Protein AF-A0A2M8QPT9-F1 (afdb_monomer)

Mean predicted aligned error: 9.59 Å

Sequence (81 aa):
MATMQPFSAKLFHSLLIQCIAEERSPTDAEIDSVASKIWQDSHGATTGQDWLDVARGSDAHVQMINAARMAFGCHQGAVAA

Solvent-accessible surface area (backbone atoms only — not comparable to full-atom values): 4991 Å² total; per-residue (Å²): 134,86,83,81,71,83,81,52,79,60,58,61,54,52,54,47,52,47,30,62,75,65,78,45,81,79,50,73,70,54,34,50,55,41,14,39,48,54,42,43,76,72,36,37,88,77,71,64,63,55,61,88,73,48,55,84,83,35,71,70,42,51,50,32,45,50,51,25,28,51,72,68,65,48,66,86,67,74,93,69,136

pLDDT: mean 74.49, std 16.87, range [32.44, 91.38]

Secondary structure (DSSP, 8-state):
--------THHHHHHHHHHHHTT-PPPHHHHHHHHHHHHHHHHTTTT---GGGSPTTSHHHHHHHHHHHHHTT--------

Structure (mmCIF, N/CA/C/O backbone):
data_AF-A0A2M8QPT9-F1
#
_entry.id   AF-A0A2M8QPT9-F1
#
loop_
_atom_site.group_PDB
_atom_site.id
_atom_site.type_symbol
_atom_site.label_atom_id
_atom_site.label_alt_id
_atom_site.label_comp_id
_atom_site.label_asym_id
_atom_site.label_entity_id
_atom_site.label_seq_id
_atom_site.pdbx_PDB_ins_code
_atom_site.Cartn_x
_atom_site.Cartn_y
_atom_site.Cartn_z
_atom_site.occupancy
_atom_site.B_iso_or_equiv
_atom_site.auth_seq_id
_atom_site.auth_comp_id
_atom_site.auth_asym_id
_atom_site.auth_atom_id
_atom_site.pdbx_PDB_model_num
ATOM 1 N N . MET A 1 1 ? 1.084 -25.802 3.977 1.00 32.44 1 MET A N 1
ATOM 2 C CA . MET A 1 1 ? 0.025 -25.055 3.266 1.00 32.44 1 MET A CA 1
ATOM 3 C C . MET A 1 1 ? -0.326 -23.850 4.121 1.00 32.44 1 MET A C 1
ATOM 5 O O . MET A 1 1 ? -0.957 -24.028 5.153 1.00 32.44 1 MET A O 1
ATOM 9 N N . ALA A 1 2 ? 0.198 -22.669 3.785 1.00 39.25 2 ALA A N 1
ATOM 10 C CA . ALA A 1 2 ? -0.092 -21.447 4.531 1.00 39.25 2 ALA A CA 1
ATOM 11 C C . ALA A 1 2 ? -1.496 -20.966 4.150 1.00 39.25 2 ALA A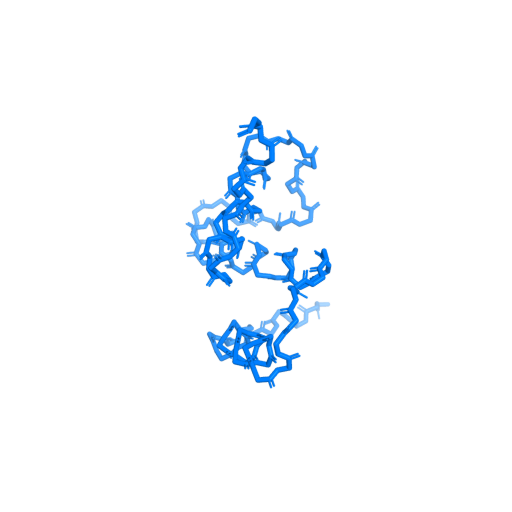 C 1
ATOM 13 O O . ALA A 1 2 ? -1.800 -20.787 2.973 1.00 39.25 2 ALA A O 1
ATOM 14 N N . THR A 1 3 ? -2.372 -20.834 5.141 1.00 39.47 3 THR A N 1
ATOM 15 C CA . THR A 1 3 ? -3.727 -20.313 4.971 1.00 39.47 3 THR A CA 1
ATOM 16 C C . THR A 1 3 ? -3.644 -18.840 4.594 1.00 39.47 3 THR A C 1
ATOM 18 O O . THR A 1 3 ? -3.410 -17.987 5.447 1.00 39.47 3 THR A O 1
ATOM 21 N N . MET A 1 4 ? -3.820 -18.554 3.308 1.00 46.66 4 MET A N 1
ATOM 22 C CA . MET A 1 4 ? -3.975 -17.210 2.768 1.00 46.66 4 MET A CA 1
ATOM 23 C C . MET A 1 4 ? -5.313 -16.667 3.283 1.00 46.66 4 MET A C 1
ATOM 25 O O . MET A 1 4 ? -6.376 -16.977 2.746 1.00 46.66 4 MET A O 1
ATOM 29 N N . GLN A 1 5 ? -5.286 -15.968 4.421 1.00 46.69 5 GLN A N 1
ATOM 30 C CA . GLN A 1 5 ? -6.494 -15.345 4.945 1.00 46.69 5 GLN A CA 1
ATOM 31 C C . GLN A 1 5 ? -6.927 -14.232 3.984 1.00 46.69 5 GLN A C 1
ATOM 33 O O . GLN A 1 5 ? -6.088 -13.427 3.579 1.00 46.69 5 GLN A O 1
ATOM 38 N N . PRO A 1 6 ? -8.219 -14.143 3.625 1.00 42.91 6 PRO A N 1
ATOM 39 C CA . PRO A 1 6 ? -8.721 -13.001 2.883 1.00 42.91 6 PRO A CA 1
ATOM 40 C C . PRO A 1 6 ? -8.644 -11.774 3.798 1.00 42.91 6 PRO A C 1
ATOM 42 O O . PRO A 1 6 ? -9.489 -11.577 4.676 1.00 42.91 6 PRO A O 1
ATOM 45 N N . PHE A 1 7 ? -7.602 -10.960 3.625 1.00 51.53 7 PHE A N 1
ATOM 46 C CA . PHE A 1 7 ? -7.437 -9.705 4.349 1.00 51.53 7 PHE A CA 1
ATOM 47 C C . PHE A 1 7 ? -8.502 -8.712 3.871 1.00 51.53 7 PHE A C 1
ATOM 49 O O . PHE A 1 7 ? -8.413 -8.058 2.830 1.00 51.53 7 PHE A O 1
ATOM 56 N N . SER A 1 8 ? -9.583 -8.692 4.649 1.00 48.91 8 SER A N 1
ATOM 57 C CA . SER A 1 8 ? -10.821 -7.971 4.392 1.00 48.91 8 SER A CA 1
ATOM 58 C C . SER A 1 8 ? -10.562 -6.480 4.153 1.00 48.91 8 SER A C 1
ATOM 60 O O . SER A 1 8 ? -9.772 -5.861 4.865 1.00 48.91 8 SER A O 1
ATOM 62 N N . ALA A 1 9 ? -11.296 -5.874 3.210 1.00 51.91 9 ALA A N 1
ATOM 63 C CA . ALA A 1 9 ? -11.341 -4.425 2.951 1.00 51.91 9 ALA A CA 1
ATOM 64 C C . ALA A 1 9 ? -11.447 -3.555 4.224 1.00 51.91 9 ALA A C 1
ATOM 66 O O . ALA A 1 9 ? -11.038 -2.395 4.232 1.00 51.91 9 ALA A O 1
ATOM 67 N N . LYS A 1 10 ? -11.942 -4.138 5.319 1.00 55.31 10 LYS A N 1
ATOM 68 C CA . LYS A 1 10 ? -12.022 -3.542 6.654 1.00 55.31 10 LYS A CA 1
ATOM 69 C C . LYS A 1 10 ? -10.676 -3.062 7.209 1.00 55.31 10 LYS A C 1
ATOM 71 O O . LYS A 1 10 ? -10.663 -2.039 7.873 1.00 55.31 10 LYS A O 1
ATOM 76 N N . LEU A 1 11 ? -9.559 -3.736 6.919 1.00 62.75 11 LEU A N 1
ATOM 77 C CA . LEU A 1 11 ? -8.255 -3.415 7.524 1.00 62.75 11 LEU A CA 1
ATOM 78 C C . LEU A 1 11 ? -7.725 -2.043 7.076 1.00 62.75 11 LEU A C 1
ATOM 80 O O . LEU A 1 11 ? -7.258 -1.258 7.895 1.00 62.75 11 LEU A O 1
ATOM 84 N N . PHE A 1 12 ? -7.907 -1.724 5.791 1.00 67.25 12 PHE A N 1
ATOM 85 C CA . PHE A 1 12 ? -7.614 -0.402 5.231 1.00 67.25 12 PHE A CA 1
ATOM 86 C C . PHE A 1 12 ? -8.416 0.697 5.938 1.00 67.25 12 PHE A C 1
ATOM 88 O O . PHE A 1 12 ? -7.866 1.714 6.349 1.00 67.25 12 PHE A O 1
ATOM 95 N N . HIS A 1 13 ? -9.714 0.456 6.138 1.00 67.62 13 HIS A N 1
ATOM 96 C CA . HIS A 1 13 ? -10.600 1.416 6.788 1.00 67.62 13 HIS A CA 1
ATOM 97 C C . HIS A 1 13 ? -10.234 1.597 8.266 1.00 67.62 13 HIS A C 1
ATOM 99 O O . HIS A 1 13 ? -10.218 2.721 8.747 1.00 67.62 13 HIS A O 1
ATOM 105 N N . SER A 1 14 ? -9.893 0.522 8.981 1.00 74.56 14 SER A N 1
ATOM 106 C CA . SER A 1 14 ? -9.515 0.591 10.396 1.00 74.56 14 SER A CA 1
ATOM 107 C C . SER A 1 14 ? -8.230 1.384 10.632 1.00 74.56 14 SER A C 1
ATOM 109 O O . SER A 1 14 ? -8.223 2.243 11.508 1.00 74.56 14 SER A O 1
ATOM 111 N N . LEU A 1 15 ? -7.175 1.150 9.841 1.00 75.38 15 LEU A N 1
ATOM 112 C CA . LEU A 1 15 ? -5.911 1.889 9.971 1.00 75.38 15 LEU A CA 1
ATOM 113 C C . LEU A 1 15 ? -6.088 3.376 9.657 1.00 75.38 15 LEU A C 1
ATOM 115 O O . LEU A 1 15 ? -5.564 4.234 10.362 1.00 75.38 15 LEU A O 1
ATOM 119 N N . LEU A 1 16 ? -6.865 3.681 8.621 1.00 72.56 16 LEU A N 1
ATOM 120 C CA . LEU A 1 16 ? -7.132 5.049 8.198 1.00 72.56 16 LEU A CA 1
ATOM 121 C C . LEU A 1 16 ? -7.982 5.800 9.236 1.00 72.56 16 LEU A C 1
ATOM 123 O O . LEU A 1 16 ? -7.640 6.918 9.611 1.00 72.56 16 LEU A O 1
ATOM 127 N N . ILE A 1 17 ? -9.024 5.159 9.780 1.00 76.50 17 ILE A N 1
ATOM 128 C CA . ILE A 1 17 ? -9.827 5.706 10.886 1.00 76.50 17 ILE A CA 1
ATOM 129 C C . ILE A 1 17 ? -8.959 5.935 12.127 1.00 76.50 17 ILE A C 1
ATOM 131 O O . ILE A 1 17 ? -9.104 6.965 12.779 1.00 76.50 17 ILE A O 1
ATOM 135 N N . GLN A 1 18 ? -8.049 5.012 12.446 1.00 78.12 18 GLN A N 1
ATOM 136 C CA . GLN A 1 18 ? -7.182 5.135 13.615 1.00 78.12 18 GLN A CA 1
ATOM 137 C C . GLN A 1 18 ? -6.172 6.279 13.471 1.00 78.12 18 GLN A C 1
ATOM 139 O O . GLN A 1 18 ? -6.017 7.059 14.404 1.00 78.12 18 GLN A O 1
ATOM 144 N N . CYS A 1 19 ? -5.544 6.437 12.300 1.00 77.12 19 CYS A N 1
ATOM 145 C CA . CYS A 1 19 ? -4.630 7.556 12.049 1.00 77.12 19 CYS A CA 1
ATOM 146 C C . CYS A 1 19 ? -5.341 8.910 12.184 1.00 77.12 19 CYS A C 1
ATOM 148 O O . CYS A 1 19 ? -4.789 9.83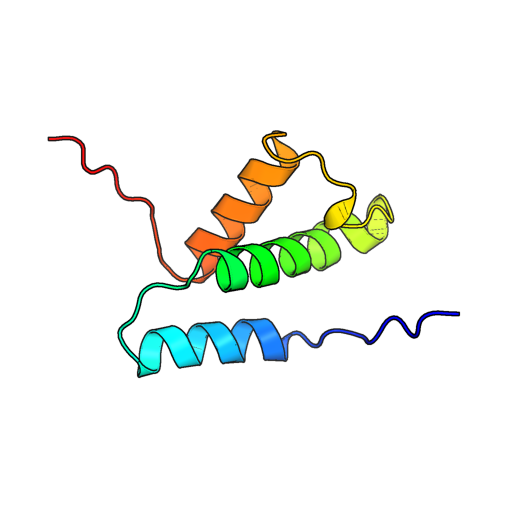6 12.773 1.00 77.12 19 CYS A O 1
ATOM 150 N N . ILE A 1 20 ? -6.582 9.008 11.691 1.00 72.25 20 ILE A N 1
ATOM 151 C CA . ILE A 1 20 ? -7.408 10.215 11.828 1.00 72.25 20 ILE A CA 1
ATOM 152 C C . ILE A 1 20 ? -7.800 10.450 13.291 1.00 72.25 20 ILE A C 1
ATOM 154 O O . ILE A 1 20 ? -7.696 11.572 13.774 1.00 72.25 20 ILE A O 1
ATOM 158 N N . ALA A 1 21 ? -8.239 9.407 14.002 1.00 77.69 21 ALA A N 1
ATOM 159 C CA . ALA A 1 21 ? -8.666 9.510 15.397 1.00 77.69 21 ALA A CA 1
ATOM 160 C C . ALA A 1 21 ? -7.520 9.894 16.347 1.00 77.69 21 ALA A C 1
ATOM 162 O O . ALA A 1 21 ? -7.758 10.553 17.354 1.00 77.69 21 ALA A O 1
ATOM 163 N N . GLU A 1 22 ? -6.295 9.478 16.030 1.00 81.94 22 GLU A N 1
ATOM 164 C CA . GLU A 1 22 ? -5.087 9.758 16.812 1.00 81.94 22 GLU A CA 1
ATOM 165 C C . GLU A 1 22 ? -4.325 11.004 16.314 1.00 81.94 22 GLU A C 1
ATOM 167 O O . GLU A 1 22 ? -3.247 11.290 16.828 1.00 81.94 22 GLU A O 1
ATOM 172 N N . GLU A 1 23 ? -4.856 11.728 15.315 1.00 76.00 23 GLU A N 1
ATOM 173 C CA . GLU A 1 23 ? -4.233 12.909 14.681 1.00 76.00 23 GLU A CA 1
ATOM 174 C C . GLU A 1 23 ? -2.759 12.691 14.296 1.00 76.00 23 GLU A C 1
ATOM 176 O O . GLU A 1 23 ? -1.927 13.602 14.334 1.00 76.00 23 GLU A O 1
ATOM 181 N N . ARG A 1 24 ? -2.413 11.456 13.925 1.00 82.00 24 ARG A N 1
ATOM 182 C CA . ARG A 1 24 ? -1.032 11.059 13.663 1.00 82.00 24 ARG A CA 1
ATOM 183 C C . ARG A 1 24 ? -0.804 10.745 12.199 1.00 82.00 24 ARG A C 1
ATOM 185 O O . ARG A 1 24 ? -1.693 10.306 11.473 1.00 82.00 24 ARG A O 1
ATOM 192 N N . SER A 1 25 ? 0.450 10.896 11.791 1.00 76.00 25 SER A N 1
ATOM 193 C CA . SER A 1 25 ? 0.898 10.367 10.506 1.00 76.00 25 SER A CA 1
ATOM 194 C C . SER A 1 25 ? 0.986 8.832 10.557 1.00 76.00 25 SER A C 1
ATOM 196 O O . SER A 1 25 ? 1.356 8.273 11.599 1.00 76.00 25 SER A O 1
ATOM 198 N N . PRO A 1 26 ? 0.661 8.137 9.454 1.00 80.88 26 PRO A N 1
ATOM 199 C CA . PRO A 1 26 ? 0.867 6.701 9.345 1.00 80.88 26 PRO A CA 1
ATOM 200 C C . PRO A 1 26 ? 2.367 6.384 9.380 1.00 80.88 26 PRO A C 1
ATOM 202 O O . PRO A 1 26 ? 3.195 7.120 8.841 1.00 80.88 26 PRO A O 1
ATOM 205 N N . THR A 1 27 ? 2.717 5.279 10.023 1.00 86.12 27 THR A N 1
ATOM 206 C CA . THR A 1 27 ? 4.083 4.750 10.064 1.00 86.12 27 THR A CA 1
ATOM 207 C C . THR A 1 27 ? 4.433 4.042 8.755 1.00 86.12 27 THR A C 1
ATOM 209 O O . THR A 1 27 ? 3.549 3.596 8.022 1.00 86.12 27 THR A O 1
ATOM 212 N N . ASP A 1 28 ? 5.727 3.866 8.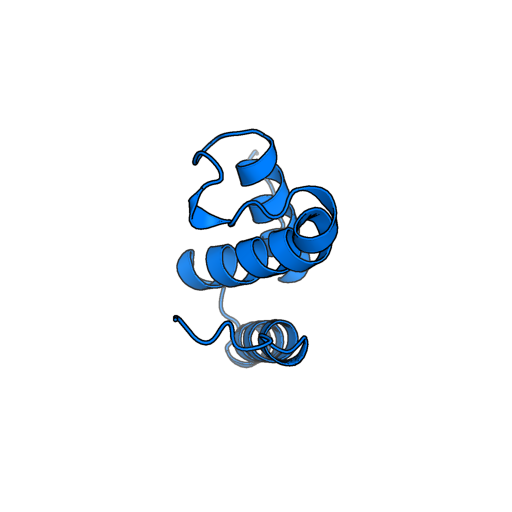468 1.00 84.94 28 ASP A N 1
ATOM 213 C CA . ASP A 1 28 ? 6.170 3.162 7.254 1.00 84.94 28 ASP A CA 1
ATOM 214 C C . ASP A 1 28 ? 5.600 1.736 7.155 1.00 84.94 28 ASP A C 1
ATOM 216 O O . ASP A 1 28 ? 5.266 1.281 6.064 1.00 84.94 28 ASP A O 1
ATOM 220 N N . ALA A 1 29 ? 5.417 1.050 8.289 1.00 85.00 29 ALA A N 1
ATOM 221 C CA . ALA A 1 29 ? 4.814 -0.283 8.335 1.00 85.00 29 ALA A CA 1
ATOM 222 C C . ALA A 1 29 ? 3.322 -0.278 7.951 1.00 85.00 29 ALA A C 1
ATOM 224 O O . ALA A 1 29 ? 2.830 -1.220 7.328 1.00 85.00 29 ALA A O 1
ATOM 225 N N . GLU A 1 30 ? 2.592 0.782 8.297 1.00 84.94 30 GLU A N 1
ATOM 226 C CA . GLU A 1 30 ? 1.175 0.935 7.947 1.00 84.94 30 GLU A CA 1
ATOM 227 C C . GLU A 1 30 ? 1.004 1.330 6.483 1.00 84.94 30 GLU A C 1
ATOM 229 O O . GLU A 1 30 ? 0.107 0.822 5.806 1.00 84.94 30 GLU A O 1
ATOM 234 N N . ILE A 1 31 ? 1.901 2.179 5.975 1.00 87.88 31 ILE A N 1
ATOM 235 C CA . ILE A 1 31 ? 1.979 2.511 4.552 1.00 87.88 31 ILE A CA 1
ATOM 236 C C . ILE A 1 31 ? 2.274 1.247 3.740 1.00 87.88 31 ILE A C 1
ATOM 238 O O . ILE A 1 31 ? 1.572 0.984 2.766 1.00 87.88 31 ILE A O 1
ATOM 242 N N . ASP A 1 32 ? 3.251 0.438 4.155 1.00 88.69 32 ASP A N 1
ATOM 243 C CA . ASP A 1 32 ? 3.593 -0.822 3.485 1.00 88.69 32 ASP A CA 1
ATOM 244 C C . ASP A 1 32 ? 2.434 -1.833 3.543 1.00 88.69 32 ASP A C 1
ATOM 246 O O . ASP A 1 32 ? 2.094 -2.458 2.539 1.00 88.69 32 ASP A O 1
ATOM 250 N N . SER A 1 33 ? 1.732 -1.911 4.678 1.00 86.44 33 SER A N 1
ATOM 251 C CA . SER A 1 33 ? 0.541 -2.759 4.825 1.00 86.44 33 SER A CA 1
ATOM 252 C C . SER A 1 33 ? -0.567 -2.362 3.847 1.00 86.44 33 SER A C 1
ATOM 254 O O . SER A 1 33 ? -1.150 -3.217 3.179 1.00 86.44 33 SER A O 1
ATOM 256 N N . VAL A 1 34 ? -0.844 -1.065 3.706 1.00 87.19 34 VAL A N 1
ATOM 257 C CA . VAL A 1 34 ? -1.823 -0.568 2.733 1.00 87.19 34 VAL A CA 1
ATOM 258 C C . VAL A 1 34 ? -1.340 -0.764 1.293 1.00 87.19 34 VAL A C 1
ATOM 260 O O . VAL A 1 34 ? -2.132 -1.184 0.450 1.00 87.19 34 VAL A O 1
ATOM 263 N N . ALA A 1 35 ? -0.060 -0.528 1.001 1.00 89.69 35 ALA A N 1
ATOM 264 C CA . ALA A 1 35 ? 0.515 -0.732 -0.328 1.00 89.69 35 ALA A CA 1
ATOM 265 C C . ALA A 1 35 ? 0.412 -2.197 -0.770 1.00 89.69 35 ALA A C 1
ATOM 267 O O . ALA A 1 35 ? -0.024 -2.469 -1.888 1.00 89.69 35 ALA A O 1
ATOM 268 N N . SER A 1 36 ? 0.705 -3.137 0.135 1.00 88.81 36 SER A N 1
ATOM 269 C CA . SER A 1 36 ? 0.555 -4.575 -0.106 1.00 88.81 36 SER A CA 1
ATOM 270 C C . SER A 1 36 ? -0.883 -4.950 -0.472 1.00 88.81 36 SER A C 1
ATOM 272 O O . SER A 1 36 ? -1.119 -5.750 -1.379 1.00 88.81 36 SER A O 1
ATOM 274 N N . LYS A 1 37 ? -1.863 -4.303 0.170 1.00 85.75 37 LYS A N 1
ATOM 275 C CA . LYS A 1 37 ? -3.279 -4.516 -0.106 1.00 85.75 37 LYS A CA 1
ATOM 276 C C . LYS A 1 37 ? -3.697 -3.939 -1.454 1.00 85.75 37 LYS A C 1
ATOM 278 O O . LYS A 1 37 ? -4.379 -4.621 -2.210 1.00 85.75 37 LYS A O 1
ATOM 283 N N . ILE A 1 38 ? -3.275 -2.717 -1.775 1.00 88.31 38 ILE A N 1
ATOM 284 C CA . ILE A 1 38 ? -3.545 -2.101 -3.082 1.00 88.31 38 ILE A CA 1
ATOM 285 C C . ILE A 1 38 ? -2.925 -2.953 -4.197 1.00 88.31 38 ILE A C 1
ATOM 287 O O . ILE A 1 38 ? -3.565 -3.177 -5.226 1.00 88.31 38 ILE A O 1
ATOM 291 N N . TRP A 1 39 ? -1.718 -3.482 -3.977 1.00 89.06 39 TRP A N 1
ATOM 292 C CA . TRP A 1 39 ? -1.062 -4.406 -4.895 1.00 89.06 39 TRP A CA 1
ATOM 293 C C . TRP A 1 39 ? -1.873 -5.688 -5.096 1.00 89.06 39 TRP A C 1
ATOM 295 O O . TRP A 1 39 ? -2.161 -6.041 -6.237 1.00 89.06 39 TRP A O 1
ATOM 305 N N . GLN A 1 40 ? -2.297 -6.355 -4.020 1.00 85.56 40 GLN A N 1
ATOM 306 C CA . GLN A 1 40 ? -3.125 -7.562 -4.111 1.00 85.56 40 GLN A CA 1
ATOM 307 C C . GLN A 1 40 ? -4.466 -7.293 -4.805 1.00 85.56 40 GLN A C 1
ATOM 309 O O . GLN A 1 40 ? -4.853 -8.053 -5.691 1.00 85.56 40 GLN A O 1
ATOM 314 N N . ASP A 1 41 ? -5.144 -6.199 -4.458 1.00 84.19 41 ASP A N 1
ATOM 315 C CA . ASP A 1 41 ? -6.448 -5.852 -5.028 1.00 84.19 41 ASP A CA 1
ATOM 316 C C . ASP A 1 41 ? -6.330 -5.465 -6.525 1.00 84.19 41 ASP A C 1
ATOM 318 O O . ASP A 1 41 ? -7.248 -5.731 -7.299 1.00 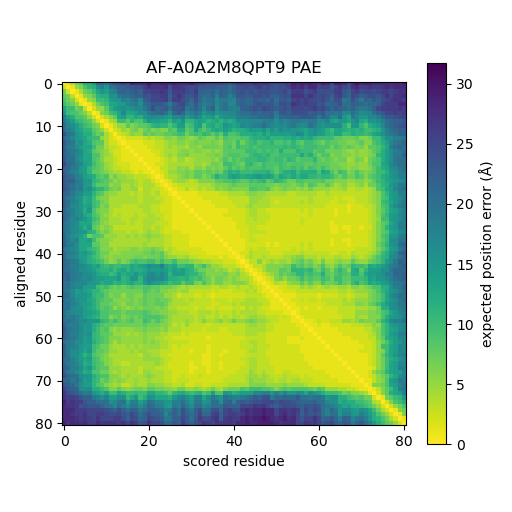84.19 41 ASP A O 1
ATOM 322 N N . SER A 1 42 ? -5.195 -4.895 -6.961 1.00 82.69 42 SER A N 1
ATOM 323 C CA . SER A 1 42 ? -4.977 -4.452 -8.355 1.00 82.69 42 SER A CA 1
ATOM 324 C C . SER A 1 42 ? -4.322 -5.509 -9.255 1.00 82.69 42 SER A C 1
ATOM 326 O O . SER A 1 42 ? -4.692 -5.667 -10.417 1.00 82.69 42 SER A O 1
ATOM 328 N N . HIS A 1 43 ? -3.320 -6.220 -8.735 1.00 81.62 43 HIS A N 1
ATOM 329 C CA . HIS A 1 43 ? -2.442 -7.120 -9.492 1.00 81.62 43 HIS A CA 1
ATOM 330 C C . HIS A 1 43 ? -2.566 -8.579 -9.055 1.00 81.62 43 HIS A C 1
ATOM 332 O O . HIS A 1 43 ? -2.231 -9.466 -9.839 1.00 81.62 43 HIS A O 1
ATOM 338 N N . GLY A 1 44 ? -3.089 -8.860 -7.858 1.00 69.50 44 GLY A N 1
ATOM 339 C CA . GLY A 1 44 ? -3.210 -10.225 -7.336 1.00 69.50 44 GLY A CA 1
ATOM 340 C C . GLY A 1 44 ? -4.036 -11.151 -8.233 1.00 69.50 44 GLY A C 1
ATOM 341 O O . GLY A 1 44 ? -3.729 -12.334 -8.329 1.00 69.50 44 GLY A O 1
ATOM 342 N N . ALA A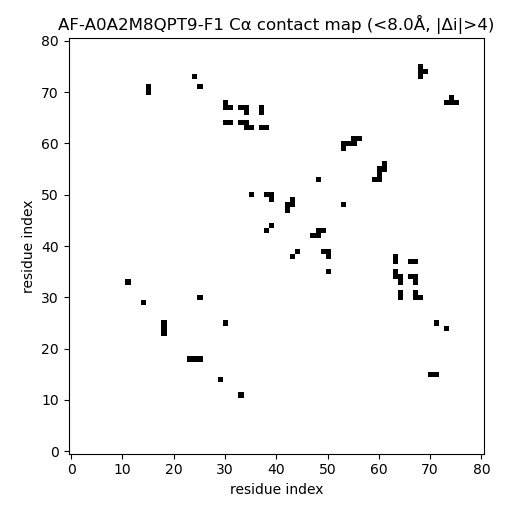 1 45 ? -5.018 -10.613 -8.964 1.00 69.31 45 ALA A N 1
ATOM 343 C CA . ALA A 1 45 ? -5.788 -11.370 -9.955 1.00 69.31 45 ALA A CA 1
ATOM 344 C C . ALA A 1 45 ? -5.076 -11.540 -11.315 1.00 69.31 45 ALA A C 1
ATOM 346 O O . ALA A 1 45 ? -5.420 -12.444 -12.072 1.00 69.31 45 ALA A O 1
ATOM 347 N N . THR A 1 46 ? -4.102 -10.682 -11.636 1.00 72.94 46 THR A N 1
ATOM 348 C CA . THR A 1 46 ? -3.495 -10.578 -12.976 1.00 72.94 46 THR A CA 1
ATOM 349 C C . THR A 1 46 ? -2.121 -11.237 -13.049 1.00 72.94 46 THR A C 1
ATOM 351 O O . THR A 1 46 ? -1.824 -11.938 -14.011 1.00 72.94 46 THR A O 1
ATOM 354 N N . THR A 1 47 ? -1.268 -11.007 -12.052 1.00 77.00 47 THR A N 1
ATOM 355 C CA . THR A 1 47 ? 0.118 -11.500 -12.034 1.00 77.00 47 THR A CA 1
ATOM 356 C C . THR A 1 47 ? 0.328 -12.617 -11.020 1.00 77.00 47 THR A C 1
ATOM 358 O O . THR A 1 47 ? 1.247 -13.412 -11.188 1.00 77.00 47 THR A O 1
ATOM 361 N N . GLY A 1 48 ? -0.493 -12.683 -9.965 1.00 80.50 48 GLY A N 1
ATOM 362 C CA . GLY A 1 48 ? -0.315 -13.627 -8.855 1.00 80.50 48 GLY A CA 1
ATOM 363 C C . GLY A 1 48 ? 0.977 -13.419 -8.052 1.00 80.50 48 GLY A C 1
ATOM 364 O O . GLY A 1 48 ? 1.300 -14.244 -7.203 1.00 80.50 48 GLY A O 1
ATOM 365 N N . GLN A 1 49 ? 1.719 -12.341 -8.324 1.00 84.94 49 GLN A N 1
ATOM 366 C CA . GLN A 1 49 ? 2.973 -12.016 -7.653 1.00 84.94 49 GLN A CA 1
ATOM 367 C C . GLN A 1 49 ? 2.685 -11.411 -6.278 1.00 84.94 49 GLN A C 1
ATOM 369 O O . GLN A 1 49 ? 1.867 -10.491 -6.170 1.00 84.94 49 GLN A O 1
ATOM 374 N N . ASP A 1 50 ? 3.372 -11.889 -5.240 1.00 85.81 50 ASP A N 1
ATOM 375 C CA . ASP A 1 50 ? 3.234 -11.324 -3.901 1.00 85.81 50 ASP A CA 1
ATOM 376 C C . ASP A 1 50 ? 3.898 -9.941 -3.814 1.00 85.81 50 ASP A C 1
ATOM 378 O O . ASP A 1 50 ? 4.843 -9.632 -4.544 1.00 85.81 50 ASP A O 1
ATOM 382 N N . TRP A 1 51 ? 3.403 -9.088 -2.915 1.00 87.44 51 TRP A N 1
ATOM 383 C CA . TRP A 1 51 ? 3.999 -7.773 -2.675 1.00 87.44 51 TRP A CA 1
ATOM 384 C C . TRP A 1 51 ? 5.456 -7.882 -2.207 1.00 87.44 51 TRP A C 1
ATOM 386 O O . TRP A 1 51 ? 6.288 -7.073 -2.609 1.00 87.44 51 TRP A O 1
ATOM 396 N N . LEU A 1 52 ? 5.789 -8.911 -1.420 1.00 86.38 52 LEU A N 1
ATOM 397 C CA . LEU A 1 52 ? 7.149 -9.159 -0.937 1.00 86.38 52 LEU A CA 1
ATOM 398 C C . LEU A 1 52 ? 8.129 -9.508 -2.064 1.00 86.38 52 LEU A C 1
ATOM 400 O O . LEU A 1 52 ? 9.330 -9.276 -1.921 1.00 86.38 52 LEU A O 1
ATOM 404 N N . ASP A 1 53 ? 7.617 -10.021 -3.182 1.00 87.81 53 ASP A N 1
ATOM 405 C CA . ASP A 1 53 ? 8.409 -10.337 -4.371 1.00 87.81 53 ASP A CA 1
ATOM 406 C C . ASP A 1 53 ? 8.583 -9.116 -5.291 1.00 87.81 53 ASP A C 1
ATOM 408 O O . ASP A 1 53 ? 9.399 -9.132 -6.217 1.00 87.81 53 ASP A O 1
ATOM 412 N N . VAL A 1 54 ? 7.840 -8.027 -5.053 1.00 87.00 54 VAL A N 1
ATOM 413 C CA . VAL A 1 54 ? 8.045 -6.765 -5.767 1.00 87.00 54 VAL A CA 1
ATOM 414 C C . VAL A 1 54 ? 9.360 -6.146 -5.300 1.00 87.00 54 VAL A C 1
ATOM 416 O O . VAL A 1 54 ? 9.538 -5.790 -4.134 1.00 87.00 54 VAL A O 1
ATOM 419 N N . ALA A 1 55 ? 10.292 -5.957 -6.235 1.00 88.00 55 ALA A N 1
ATOM 420 C CA . ALA A 1 55 ? 11.580 -5.346 -5.937 1.00 88.00 55 ALA A CA 1
ATOM 421 C C . ALA A 1 55 ? 11.403 -3.946 -5.322 1.00 88.00 55 ALA A C 1
ATOM 423 O O . ALA A 1 55 ? 10.819 -3.046 -5.939 1.00 88.00 55 ALA A O 1
ATOM 424 N N . ARG A 1 56 ? 11.945 -3.744 -4.114 1.00 87.00 56 ARG A N 1
ATOM 425 C CA . ARG A 1 56 ? 11.943 -2.436 -3.444 1.00 87.00 56 ARG A CA 1
ATOM 426 C C . ARG A 1 56 ? 12.631 -1.391 -4.318 1.00 87.00 56 ARG A C 1
ATOM 428 O O . ARG A 1 56 ? 13.739 -1.607 -4.799 1.00 87.00 56 ARG A O 1
ATOM 435 N N . GLY A 1 57 ? 11.964 -0.256 -4.508 1.00 87.56 57 GLY A N 1
ATOM 436 C CA . GLY A 1 57 ? 12.452 0.836 -5.357 1.00 87.56 57 GLY A CA 1
ATOM 437 C C . GLY A 1 57 ? 12.161 0.676 -6.853 1.00 87.56 57 GLY A C 1
ATOM 438 O O . GLY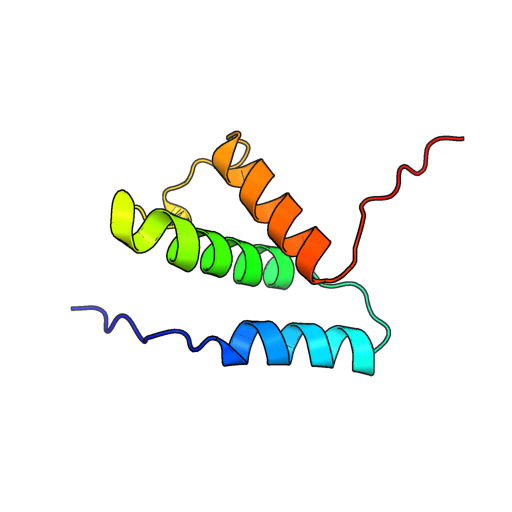 A 1 57 ? 12.468 1.588 -7.612 1.00 87.56 57 GLY A O 1
ATOM 439 N N . SER A 1 58 ? 11.539 -0.426 -7.284 1.00 88.88 58 SER A N 1
ATOM 440 C CA . SER A 1 58 ? 10.959 -0.512 -8.630 1.00 88.88 58 SER A CA 1
ATOM 441 C C . SER A 1 58 ? 9.799 0.474 -8.805 1.00 88.88 58 SER A C 1
ATOM 443 O O . SER A 1 58 ? 9.173 0.888 -7.826 1.00 88.88 58 SER A O 1
ATOM 445 N N . ASP A 1 59 ? 9.456 0.801 -10.052 1.00 90.50 59 ASP A N 1
ATOM 446 C CA . ASP A 1 59 ? 8.321 1.685 -10.346 1.00 90.50 59 ASP A CA 1
ATOM 447 C C . ASP A 1 59 ? 7.008 1.157 -9.760 1.00 90.50 59 ASP A C 1
ATOM 449 O O . ASP A 1 59 ? 6.233 1.924 -9.195 1.00 90.50 59 ASP A O 1
ATOM 453 N N . ALA A 1 60 ? 6.777 -0.158 -9.831 1.00 89.31 60 ALA A N 1
ATOM 454 C CA . ALA A 1 60 ? 5.611 -0.799 -9.228 1.00 89.31 60 ALA A CA 1
ATOM 455 C C . ALA A 1 60 ? 5.581 -0.593 -7.707 1.00 89.31 60 ALA A C 1
ATOM 457 O O . ALA A 1 60 ? 4.553 -0.204 -7.152 1.00 89.31 60 ALA A O 1
ATOM 458 N N . HIS A 1 61 ? 6.726 -0.777 -7.041 1.00 91.06 61 HIS A N 1
ATOM 459 C CA . HIS A 1 61 ? 6.834 -0.547 -5.606 1.00 91.06 61 HIS A CA 1
ATOM 460 C C . HIS A 1 61 ? 6.527 0.916 -5.248 1.00 91.06 61 HIS A C 1
ATOM 462 O O . HIS A 1 61 ? 5.705 1.200 -4.379 1.00 91.06 61 HIS A O 1
ATOM 468 N N . VAL A 1 62 ? 7.154 1.865 -5.947 1.00 91.00 62 VAL A N 1
ATOM 469 C CA . VAL A 1 62 ? 6.954 3.304 -5.719 1.00 91.00 62 VAL A CA 1
ATOM 470 C C . VAL A 1 62 ? 5.501 3.713 -5.966 1.00 91.00 62 VAL A C 1
ATOM 472 O O . VAL A 1 62 ? 4.935 4.467 -5.173 1.00 91.00 62 VAL A O 1
ATOM 475 N N . GLN A 1 63 ? 4.867 3.191 -7.017 1.00 90.38 63 GLN A N 1
ATOM 476 C CA . GLN A 1 63 ? 3.469 3.484 -7.328 1.00 90.38 63 GLN A CA 1
ATOM 477 C C . GLN A 1 63 ? 2.517 3.023 -6.222 1.00 90.38 63 GLN A C 1
ATOM 479 O O . GLN A 1 63 ? 1.656 3.799 -5.811 1.00 90.38 63 GLN A O 1
ATOM 484 N N . MET A 1 64 ? 2.678 1.805 -5.699 1.00 91.38 64 MET A N 1
ATOM 485 C CA . MET A 1 64 ? 1.795 1.304 -4.637 1.00 91.38 64 MET A CA 1
ATOM 486 C C . MET A 1 64 ? 2.019 2.032 -3.308 1.00 91.38 64 MET A C 1
ATOM 488 O O . MET A 1 64 ? 1.051 2.342 -2.617 1.00 91.38 64 MET A O 1
ATOM 492 N N . ILE A 1 65 ? 3.265 2.388 -2.976 1.00 91.25 65 ILE A N 1
ATOM 493 C CA . ILE A 1 65 ? 3.574 3.212 -1.796 1.00 91.25 65 ILE A CA 1
ATOM 494 C C . ILE A 1 65 ? 2.945 4.605 -1.917 1.00 91.25 65 ILE A C 1
ATOM 496 O O . ILE A 1 65 ? 2.358 5.110 -0.960 1.00 91.25 65 ILE A O 1
ATOM 500 N N . ASN A 1 66 ? 3.013 5.227 -3.095 1.00 88.44 66 ASN A N 1
ATOM 501 C CA . ASN A 1 66 ? 2.371 6.519 -3.326 1.00 88.44 66 ASN A CA 1
ATOM 502 C C . ASN A 1 66 ? 0.843 6.413 -3.254 1.00 88.44 66 ASN A C 1
ATOM 504 O O . ASN A 1 66 ? 0.211 7.260 -2.627 1.00 88.44 66 ASN A O 1
ATOM 508 N N . ALA A 1 67 ? 0.252 5.354 -3.810 1.00 88.44 67 ALA A N 1
ATOM 509 C CA . ALA A 1 67 ? -1.180 5.095 -3.689 1.00 88.44 67 ALA A CA 1
ATOM 510 C C . ALA A 1 67 ? -1.603 4.907 -2.221 1.00 88.44 67 ALA A C 1
ATOM 512 O O . ALA A 1 67 ? -2.607 5.474 -1.793 1.00 88.44 67 ALA A O 1
ATOM 513 N N . ALA A 1 68 ? -0.803 4.190 -1.426 1.00 88.56 68 ALA A N 1
ATOM 514 C CA . ALA A 1 68 ? -1.031 4.025 0.006 1.00 88.56 68 ALA A CA 1
ATOM 515 C C . ALA A 1 68 ? -0.973 5.359 0.762 1.00 88.56 68 ALA A C 1
ATOM 517 O O . ALA A 1 68 ? -1.832 5.653 1.590 1.00 88.56 68 ALA A O 1
ATOM 518 N 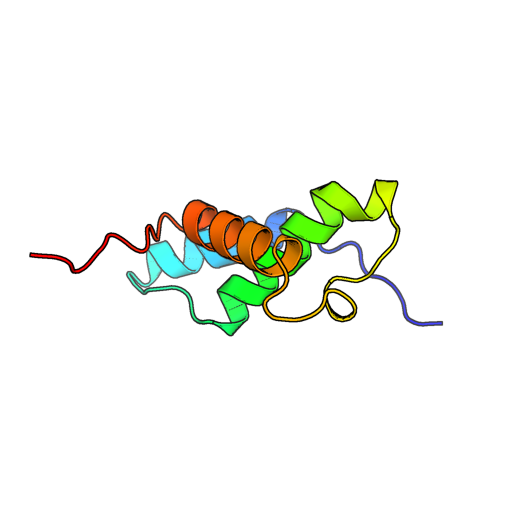N . ARG A 1 69 ? -0.005 6.216 0.438 1.00 84.56 69 ARG A N 1
ATOM 519 C CA . ARG A 1 69 ? 0.106 7.561 1.019 1.00 84.56 69 ARG A CA 1
ATOM 520 C C . ARG A 1 69 ? -1.078 8.456 0.651 1.00 84.56 69 ARG A C 1
ATOM 522 O O . ARG A 1 69 ? -1.628 9.123 1.524 1.00 84.56 69 ARG A O 1
ATOM 529 N N . MET A 1 70 ? -1.515 8.424 -0.610 1.00 83.88 70 MET A N 1
ATOM 530 C CA . MET A 1 70 ? -2.709 9.148 -1.064 1.00 83.88 70 MET A CA 1
ATOM 531 C C . MET A 1 70 ? -3.974 8.670 -0.352 1.00 83.88 70 MET A C 1
ATOM 533 O O . MET A 1 70 ? -4.812 9.492 0.006 1.00 83.88 70 MET A O 1
ATOM 537 N N . ALA A 1 71 ? -4.089 7.366 -0.103 1.00 82.81 71 ALA A N 1
ATOM 538 C CA . ALA A 1 71 ? -5.173 6.788 0.676 1.00 82.81 71 ALA A CA 1
ATOM 539 C C . ALA A 1 71 ? -5.256 7.387 2.088 1.00 82.81 71 ALA A C 1
ATOM 541 O O . ALA A 1 71 ? -6.337 7.774 2.515 1.00 82.81 71 ALA A O 1
ATOM 542 N N . PHE A 1 72 ? -4.126 7.554 2.776 1.00 75.50 72 PHE A N 1
ATOM 543 C CA . PHE A 1 72 ? -4.080 8.230 4.077 1.00 75.50 72 PHE A CA 1
ATOM 544 C C . PHE A 1 72 ? -4.278 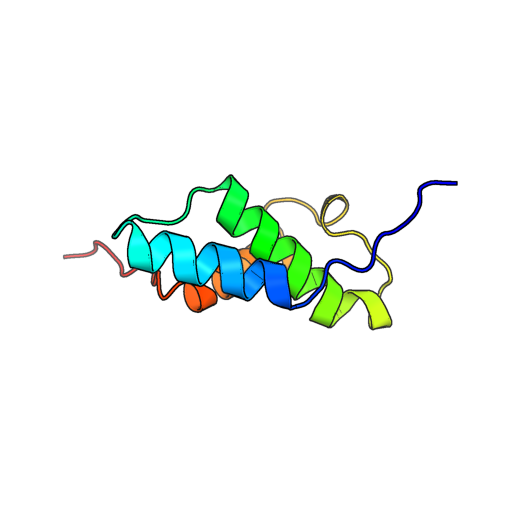9.756 4.006 1.00 75.50 72 PHE A C 1
ATOM 546 O O . PHE A 1 72 ? -4.280 10.419 5.038 1.00 75.50 72 PHE A O 1
ATOM 553 N N . GLY A 1 73 ? -4.408 10.345 2.812 1.00 72.44 73 GLY A N 1
ATOM 554 C CA . GLY A 1 73 ? -4.413 11.801 2.633 1.00 72.44 73 GLY A CA 1
ATOM 555 C C . GLY A 1 73 ? -3.042 12.448 2.862 1.00 72.44 73 GLY A C 1
ATOM 556 O O . GLY A 1 73 ? -2.910 13.669 2.786 1.00 72.44 73 GLY A O 1
ATOM 557 N N . CYS A 1 74 ? -2.001 11.645 3.088 1.00 64.62 74 CYS A N 1
ATOM 558 C CA . CYS A 1 74 ? -0.626 12.097 3.201 1.00 64.62 74 CYS A CA 1
ATOM 559 C C . CYS A 1 74 ? -0.079 12.328 1.795 1.00 64.62 74 CYS A C 1
ATOM 561 O O . CYS A 1 74 ? 0.609 11.484 1.222 1.00 64.62 74 CYS A O 1
ATOM 563 N N . HIS A 1 75 ? -0.362 13.489 1.209 1.00 57.53 75 HIS A N 1
ATOM 564 C CA . HIS A 1 75 ? 0.533 13.966 0.167 1.00 57.53 75 HIS A CA 1
ATOM 565 C C . HIS A 1 75 ? 1.894 14.168 0.826 1.00 57.53 75 HIS A C 1
ATOM 567 O O . HIS A 1 75 ? 1.999 14.895 1.815 1.00 57.53 75 HIS A O 1
ATOM 573 N N . GLN A 1 76 ? 2.949 13.576 0.263 1.00 50.03 76 GLN A N 1
ATOM 574 C CA . GLN A 1 76 ? 4.284 14.131 0.448 1.00 50.03 76 GLN A CA 1
ATOM 575 C C . GLN A 1 76 ? 4.282 15.464 -0.314 1.00 50.03 76 GLN A C 1
ATOM 577 O O . GLN A 1 76 ? 4.807 15.577 -1.417 1.00 50.03 76 GLN A O 1
ATOM 582 N N . GLY A 1 77 ? 3.560 16.445 0.235 1.00 43.78 77 GLY A N 1
ATOM 583 C CA . GLY A 1 77 ? 3.640 17.827 -0.164 1.00 43.78 77 GLY A CA 1
ATOM 584 C C . GLY A 1 77 ? 5.099 18.192 -0.022 1.00 43.78 77 GLY A C 1
ATOM 585 O O . GLY A 1 77 ? 5.701 17.997 1.035 1.00 43.78 77 GLY A O 1
ATOM 586 N N . ALA A 1 78 ? 5.677 18.609 -1.137 1.00 42.28 78 ALA A N 1
ATOM 587 C CA . ALA A 1 78 ? 7.007 19.149 -1.181 1.00 42.28 78 ALA A CA 1
ATOM 588 C C . ALA A 1 78 ? 7.168 20.167 -0.044 1.00 42.28 78 ALA A C 1
ATOM 590 O O . ALA A 1 78 ? 6.546 21.225 -0.053 1.00 42.28 78 ALA A O 1
ATOM 591 N N . VAL A 1 79 ? 8.043 19.866 0.911 1.00 45.31 79 VAL A N 1
ATOM 592 C CA . VAL A 1 79 ? 8.846 20.919 1.522 1.00 45.31 79 VAL A CA 1
ATOM 593 C C . VAL A 1 79 ? 9.840 21.364 0.453 1.00 45.31 79 VAL A C 1
ATOM 595 O O . VAL A 1 79 ? 10.966 20.883 0.374 1.00 45.31 79 VAL A O 1
ATOM 598 N N . ALA A 1 80 ? 9.376 22.226 -0.444 1.00 36.75 80 ALA A N 1
ATOM 599 C CA . ALA A 1 80 ? 10.232 22.984 -1.335 1.00 36.75 80 ALA A CA 1
ATOM 600 C C . ALA A 1 80 ? 9.673 24.406 -1.448 1.00 36.75 80 ALA A C 1
ATOM 602 O O . ALA A 1 80 ? 8.690 24.625 -2.153 1.00 36.75 80 ALA A O 1
ATOM 603 N N . ALA A 1 81 ? 10.392 25.306 -0.765 1.00 33.44 81 ALA A N 1
ATOM 604 C CA . ALA A 1 81 ? 10.315 26.770 -0.735 1.00 33.44 81 ALA A CA 1
ATOM 605 C C . ALA A 1 81 ? 9.184 27.399 0.094 1.00 33.44 81 ALA A C 1
ATOM 607 O O . ALA A 1 81 ? 8.018 27.406 -0.351 1.00 33.44 81 ALA A O 1
#

Radius of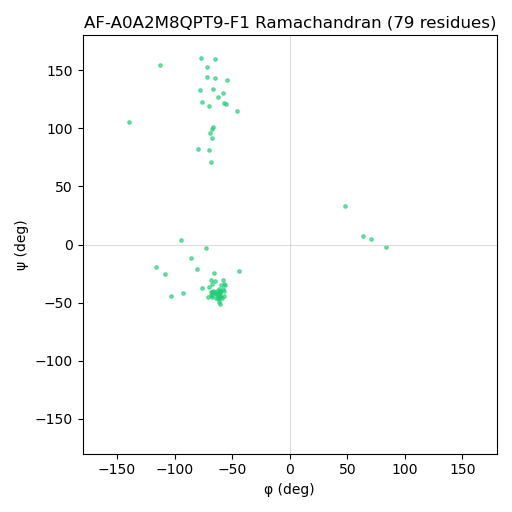 gyration: 13.75 Å; Cα contacts (8 Å, |Δi|>4): 47; chains: 1; bounding box: 24×52×30 Å

Foldseek 3Di:
DDPPDPPDPVVLVVQLVVCVVVVHDDDPVQLLVQLQVVCCVPCCVPPVDGPVNPDPPPPSNVVSSCVSCVSSVNDPPDPDD